Protein AF-A0AAV6VQA7-F1 (afdb_monomer)

Radius of gyration: 22.97 Å; Cα contacts (8 Å, |Δi|>4): 102; chains: 1; bounding box: 80×24×76 Å

pLDDT: mean 76.88, std 17.16, range [34.56, 96.56]

Solvent-accessible surface area (backbone atoms only — not comparable to full-atom values): 8408 Å² total; per-residue (Å²): 133,87,80,78,58,63,68,59,50,53,53,49,51,51,54,52,49,55,51,50,55,47,51,50,54,50,49,49,48,60,63,43,40,60,55,44,66,64,41,17,81,78,34,56,68,59,22,49,52,50,26,55,52,23,52,55,48,29,59,50,24,59,75,73,63,42,66,67,57,31,50,52,25,52,50,49,30,32,47,21,34,42,51,68,64,39,52,71,61,24,54,53,54,41,50,56,51,37,57,44,19,74,33,86,75,31,50,76,40,68,63,56,39,52,54,33,50,53,52,50,54,50,51,52,51,57,56,51,50,57,50,53,55,52,61,67,59,71,74,72,84,84,85,85,88,84,88,88,90,81,135

Sequence (151 aa):
MQVLDLSWNKRLQILVNERCELENAMAWLSTLGGAFSALGDTYIDCAEKAGLISIKQFQLALRIGDLLTICRCKIYLAMSLLQRGYYRKTKNMVRELYNFSIGPEGSKDFRLKNMCIAVWNRLKYVLSENRKCKSSSSGKMTFLTYSRNIY

Mean predicted aligned error: 11.21 Å

InterPro domains:
  IPR032072 Protein of unknown function DUF4807 [PF16065] (3-126)
  IPR032072 Protein of unknown function DUF4807 [PTHR36693] (2-131)

Structure (mmCIF, N/CA/C/O backbone):
data_AF-A0AAV6VQA7-F1
#
_entry.id   AF-A0AAV6VQA7-F1
#
loop_
_atom_site.group_PDB
_atom_site.id
_atom_site.type_symbol
_atom_site.label_atom_id
_atom_site.label_alt_id
_atom_site.label_comp_id
_atom_site.label_asym_id
_atom_site.label_entity_id
_atom_site.label_seq_id
_atom_site.pdbx_PDB_ins_code
_atom_site.Cartn_x
_atom_site.Cartn_y
_atom_site.Cartn_z
_atom_site.occupancy
_atom_site.B_iso_or_equiv
_atom_site.auth_seq_id
_atom_site.auth_comp_id
_atom_site.auth_asym_id
_atom_site.auth_atom_id
_atom_site.pdbx_PDB_model_num
ATOM 1 N N . MET A 1 1 ? 25.172 5.488 -40.207 1.00 40.09 1 MET A N 1
ATOM 2 C CA . MET A 1 1 ? 23.718 5.750 -40.216 1.00 40.09 1 MET A CA 1
ATOM 3 C C . MET A 1 1 ? 23.108 4.922 -39.092 1.00 40.09 1 MET A C 1
ATOM 5 O O . MET A 1 1 ? 23.121 3.704 -39.194 1.00 40.09 1 MET A O 1
ATOM 9 N N . GLN A 1 2 ? 22.725 5.538 -37.968 1.00 58.31 2 GLN A N 1
ATOM 10 C CA . GLN A 1 2 ? 22.067 4.813 -36.873 1.00 58.31 2 GLN A CA 1
ATOM 11 C C . GLN A 1 2 ? 20.672 4.402 -37.347 1.00 58.31 2 GLN A C 1
ATOM 13 O O . GLN A 1 2 ? 19.846 5.257 -37.663 1.00 58.31 2 GLN A O 1
ATOM 18 N N . VAL A 1 3 ? 20.429 3.097 -37.437 1.00 63.44 3 VAL A N 1
ATOM 19 C CA . VAL A 1 3 ? 19.095 2.559 -37.704 1.00 63.44 3 VAL A CA 1
ATOM 20 C C . VAL A 1 3 ? 18.288 2.763 -36.427 1.00 63.44 3 VAL A C 1
ATOM 22 O O . VAL A 1 3 ? 18.507 2.081 -35.430 1.00 63.44 3 VAL A O 1
ATOM 25 N N . LEU A 1 4 ? 17.407 3.763 -36.431 1.00 67.88 4 LEU A N 1
ATOM 26 C CA . LEU A 1 4 ? 16.419 3.955 -35.376 1.00 67.88 4 LEU A CA 1
ATOM 27 C C . LEU A 1 4 ? 15.538 2.708 -35.330 1.00 67.88 4 LEU A C 1
ATOM 29 O O . LEU A 1 4 ? 14.746 2.462 -36.240 1.00 67.88 4 LEU A O 1
ATOM 33 N N . ASP A 1 5 ? 15.690 1.913 -34.275 1.00 79.88 5 ASP A N 1
ATOM 34 C CA . ASP A 1 5 ? 14.876 0.724 -34.074 1.00 79.88 5 ASP A CA 1
ATOM 35 C C . ASP A 1 5 ? 13.473 1.132 -33.613 1.00 79.88 5 ASP A C 1
ATOM 37 O O . ASP A 1 5 ? 13.148 1.222 -32.426 1.00 79.88 5 ASP A O 1
ATOM 41 N N . LEU A 1 6 ? 12.626 1.425 -34.598 1.00 79.62 6 LEU A N 1
ATOM 42 C CA . LEU A 1 6 ? 11.239 1.837 -34.402 1.00 79.62 6 LEU A CA 1
ATOM 43 C C . LEU A 1 6 ? 10.411 0.769 -33.672 1.00 79.62 6 LEU A C 1
ATOM 45 O O . LEU A 1 6 ? 9.402 1.102 -33.049 1.00 79.62 6 LEU A O 1
ATOM 49 N N . SER A 1 7 ? 10.816 -0.503 -33.728 1.00 80.00 7 SER A N 1
ATOM 50 C CA . SER A 1 7 ? 10.117 -1.594 -33.046 1.00 80.00 7 SER A CA 1
ATOM 51 C C . SER A 1 7 ? 10.382 -1.567 -31.540 1.00 80.00 7 SER A C 1
ATOM 53 O O . SER A 1 7 ? 9.443 -1.638 -30.741 1.00 80.00 7 SER A O 1
ATOM 55 N N . TRP A 1 8 ? 11.639 -1.354 -31.149 1.00 80.44 8 TRP A N 1
ATOM 56 C CA . TRP A 1 8 ? 12.024 -1.157 -29.757 1.00 80.44 8 TRP A CA 1
ATOM 57 C C . TRP A 1 8 ? 11.502 0.159 -29.197 1.00 80.44 8 TRP A C 1
ATOM 59 O O . TRP A 1 8 ? 11.019 0.173 -28.069 1.00 80.44 8 TRP A O 1
ATOM 69 N N . ASN A 1 9 ? 11.489 1.230 -29.993 1.00 84.50 9 ASN A N 1
ATOM 70 C CA . ASN A 1 9 ? 10.912 2.506 -29.569 1.00 84.50 9 ASN A CA 1
ATOM 71 C C . ASN A 1 9 ? 9.416 2.389 -29.250 1.00 84.50 9 ASN A C 1
ATOM 73 O O . ASN A 1 9 ? 8.972 2.888 -28.221 1.00 84.50 9 ASN A O 1
ATOM 77 N N . LYS A 1 10 ? 8.639 1.666 -30.069 1.00 83.62 10 LYS A N 1
ATOM 78 C CA . LYS A 1 10 ? 7.216 1.405 -29.782 1.00 83.62 10 LYS A CA 1
ATOM 79 C C . LYS A 1 10 ? 7.022 0.597 -28.499 1.00 83.62 10 LYS A C 1
ATOM 81 O O . LYS A 1 10 ? 6.151 0.921 -27.698 1.00 83.62 10 LYS A O 1
ATOM 86 N N . ARG A 1 11 ? 7.840 -0.438 -28.277 1.00 82.06 11 ARG A N 1
ATOM 87 C CA . ARG A 1 11 ? 7.796 -1.240 -27.040 1.00 82.06 11 ARG A CA 1
ATOM 88 C C . ARG A 1 11 ? 8.150 -0.402 -25.815 1.00 82.06 11 ARG A C 1
ATOM 90 O O . ARG A 1 11 ? 7.456 -0.472 -24.806 1.00 82.06 11 ARG A O 1
ATOM 97 N N . LEU A 1 12 ? 9.192 0.419 -25.923 1.00 84.44 12 LEU A N 1
ATOM 98 C CA . LEU A 1 12 ? 9.616 1.325 -24.863 1.00 84.44 12 LEU A CA 1
ATOM 99 C C . LEU A 1 12 ? 8.530 2.360 -24.554 1.00 84.44 12 LEU A C 1
ATOM 101 O O . LEU A 1 12 ? 8.225 2.585 -23.390 1.00 84.44 12 LEU A O 1
ATOM 105 N N . GLN A 1 13 ? 7.898 2.930 -25.580 1.00 85.38 13 GLN A N 1
ATOM 106 C CA . GLN A 1 13 ? 6.802 3.882 -25.421 1.00 85.38 13 GLN A CA 1
ATOM 107 C C . GLN A 1 13 ? 5.621 3.275 -24.652 1.00 85.38 13 GLN A C 1
ATOM 109 O O . GLN A 1 13 ? 5.076 3.936 -23.771 1.00 85.38 13 GLN A O 1
ATOM 114 N N . ILE A 1 14 ? 5.261 2.015 -24.929 1.00 84.00 14 ILE A N 1
ATOM 115 C CA . ILE A 1 14 ? 4.217 1.298 -24.179 1.00 84.00 14 ILE A CA 1
ATOM 116 C C . ILE A 1 14 ? 4.616 1.160 -22.704 1.00 84.00 14 ILE A C 1
ATOM 118 O O . ILE A 1 14 ? 3.840 1.540 -21.833 1.00 84.00 14 ILE A O 1
ATOM 122 N N . LEU A 1 15 ? 5.832 0.686 -22.418 1.00 80.75 15 LEU A N 1
ATOM 123 C CA . LEU A 1 15 ? 6.311 0.494 -21.042 1.00 80.75 15 LEU A CA 1
ATOM 124 C C . LEU A 1 15 ? 6.398 1.809 -20.255 1.00 80.75 15 LEU A C 1
ATOM 126 O O . LEU A 1 15 ? 6.039 1.856 -19.080 1.00 80.75 15 LEU A O 1
ATOM 130 N N . VAL A 1 16 ? 6.858 2.886 -20.896 1.00 82.75 16 VAL A N 1
ATOM 131 C CA . VAL A 1 16 ? 6.930 4.221 -20.286 1.00 82.75 16 VAL A CA 1
ATOM 132 C C . VAL A 1 16 ? 5.531 4.755 -19.996 1.00 82.75 16 VAL A C 1
ATOM 134 O O . VAL A 1 16 ? 5.304 5.290 -18.912 1.00 82.75 16 VAL A O 1
ATOM 137 N N . ASN A 1 17 ? 4.581 4.573 -20.917 1.00 82.81 17 ASN A N 1
ATOM 138 C CA . ASN A 1 17 ? 3.199 4.986 -20.693 1.00 82.81 17 ASN A CA 1
ATOM 139 C C . ASN A 1 17 ? 2.561 4.200 -19.538 1.00 82.81 17 ASN A C 1
ATOM 141 O O . ASN A 1 17 ? 1.995 4.799 -18.629 1.00 82.81 17 ASN A O 1
ATOM 145 N N . GLU A 1 18 ? 2.739 2.876 -19.511 1.00 78.81 18 GLU A N 1
ATOM 146 C CA . GLU A 1 18 ? 2.288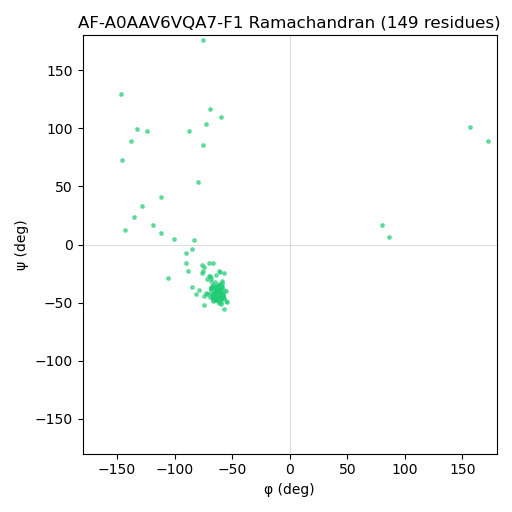 2.016 -18.410 1.00 78.81 18 GLU A CA 1
ATOM 147 C C . GLU A 1 18 ? 2.895 2.440 -17.063 1.00 78.81 18 GLU A C 1
ATOM 149 O O . GLU A 1 18 ? 2.199 2.523 -16.049 1.00 78.81 18 GLU A O 1
ATOM 154 N N . ARG A 1 19 ? 4.190 2.773 -17.034 1.00 77.25 19 ARG A N 1
ATOM 155 C CA . ARG A 1 19 ? 4.851 3.277 -15.826 1.00 77.25 19 ARG A CA 1
ATOM 156 C C . AR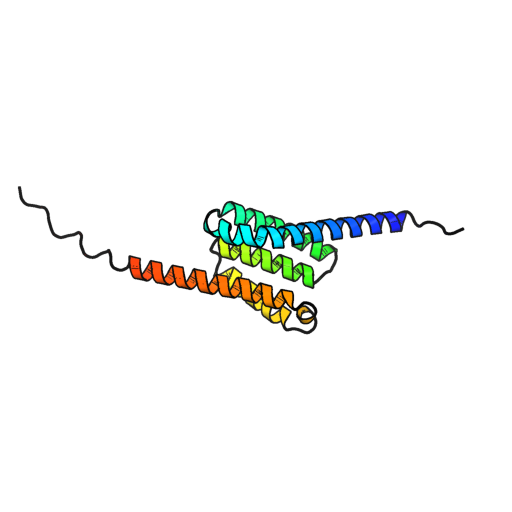G A 1 19 ? 4.287 4.627 -15.380 1.00 77.25 19 ARG A C 1
ATOM 158 O O . ARG A 1 19 ? 4.063 4.818 -14.186 1.00 77.25 19 ARG A O 1
ATOM 165 N N . CYS A 1 20 ? 4.040 5.540 -16.316 1.00 78.31 20 CYS A N 1
ATOM 166 C CA . CYS A 1 20 ? 3.491 6.863 -16.029 1.00 78.31 20 CYS A CA 1
ATOM 167 C C . CYS A 1 20 ? 2.058 6.776 -15.486 1.00 78.31 20 CYS A C 1
ATOM 169 O O . CYS A 1 20 ? 1.737 7.417 -14.487 1.00 78.31 20 CYS A O 1
ATOM 171 N N . GLU A 1 21 ? 1.213 5.927 -16.077 1.00 75.31 21 GLU A N 1
ATOM 172 C CA . GLU A 1 21 ? -0.146 5.672 -15.589 1.00 75.31 21 GLU A CA 1
ATOM 173 C C . GLU A 1 21 ? -0.144 5.109 -14.163 1.00 75.31 21 GLU A C 1
ATOM 175 O O . GLU A 1 21 ? -0.937 5.545 -13.322 1.00 75.31 21 GLU A O 1
ATOM 180 N N . LEU A 1 22 ? 0.779 4.187 -13.870 1.00 75.00 22 LEU A N 1
ATOM 181 C CA . LEU A 1 22 ? 0.954 3.608 -12.540 1.00 75.00 22 LEU A CA 1
ATOM 182 C C . LEU A 1 22 ? 1.388 4.656 -11.509 1.00 75.00 22 LEU A C 1
ATOM 184 O O . LEU A 1 22 ? 0.818 4.733 -10.419 1.00 75.00 22 LEU A O 1
ATOM 188 N N . GLU A 1 23 ? 2.383 5.477 -11.841 1.00 74.12 23 GLU A N 1
ATOM 189 C CA . GLU A 1 23 ? 2.879 6.536 -10.959 1.00 74.12 23 GLU A CA 1
ATOM 190 C C . GLU A 1 23 ? 1.829 7.620 -10.725 1.00 74.12 23 GLU A C 1
ATOM 192 O O . GLU A 1 23 ? 1.625 8.033 -9.581 1.00 74.12 23 GLU A O 1
ATOM 197 N N . ASN A 1 24 ? 1.095 8.009 -11.769 1.00 73.00 24 ASN A N 1
ATOM 198 C CA . ASN A 1 24 ? -0.031 8.922 -11.651 1.00 73.00 24 ASN A CA 1
ATOM 199 C C . ASN A 1 24 ? -1.099 8.327 -10.722 1.00 73.00 24 ASN A C 1
ATOM 201 O O . ASN A 1 24 ? -1.466 8.946 -9.731 1.00 73.00 24 ASN A O 1
ATOM 205 N N . ALA A 1 25 ? -1.534 7.084 -10.932 1.00 68.75 25 ALA A N 1
ATOM 206 C CA . ALA A 1 25 ? -2.517 6.453 -10.051 1.00 68.75 25 ALA A CA 1
ATOM 207 C C . ALA A 1 25 ? -2.044 6.346 -8.586 1.00 68.75 25 ALA A C 1
ATOM 209 O O . ALA A 1 25 ? -2.838 6.548 -7.663 1.00 68.75 25 ALA A O 1
ATOM 210 N N . MET A 1 26 ? -0.757 6.070 -8.351 1.00 71.31 26 MET A N 1
ATOM 211 C CA . MET A 1 26 ? -0.180 6.066 -7.003 1.00 71.31 26 MET A CA 1
ATOM 212 C C . MET A 1 26 ? -0.119 7.464 -6.375 1.00 71.31 26 MET A C 1
ATOM 214 O O . MET A 1 26 ? -0.367 7.594 -5.176 1.00 71.31 26 MET A O 1
ATOM 218 N N . ALA A 1 27 ? 0.165 8.507 -7.159 1.00 70.44 27 ALA A N 1
ATOM 219 C CA . ALA A 1 27 ? 0.109 9.894 -6.702 1.00 70.44 27 ALA A CA 1
ATOM 220 C C . ALA A 1 27 ? -1.326 10.296 -6.328 1.00 70.44 27 ALA A C 1
ATOM 222 O O . ALA A 1 27 ? -1.564 10.875 -5.271 1.00 70.44 27 ALA A O 1
ATOM 223 N N . TRP A 1 28 ? -2.312 9.888 -7.127 1.00 65.38 28 TRP A N 1
ATOM 224 C CA . TRP A 1 28 ? -3.720 10.088 -6.792 1.00 65.38 28 TRP A CA 1
ATOM 225 C C . TRP A 1 28 ? -4.109 9.353 -5.504 1.00 65.38 28 TRP A C 1
ATOM 227 O O . TRP A 1 28 ? -4.824 9.917 -4.681 1.00 65.38 28 TRP A O 1
ATOM 237 N N . LEU A 1 29 ? -3.606 8.137 -5.266 1.00 64.62 29 LEU A N 1
ATOM 238 C CA . LEU A 1 29 ? -3.842 7.393 -4.022 1.00 64.62 29 LEU A CA 1
ATOM 239 C C . LEU A 1 29 ? -3.130 7.986 -2.797 1.00 64.62 29 LEU A C 1
ATOM 241 O O . LEU A 1 29 ? -3.615 7.793 -1.686 1.00 64.62 29 LEU A O 1
ATOM 245 N N . SER A 1 30 ? -2.008 8.692 -2.945 1.00 64.94 30 SER A N 1
ATOM 246 C CA . SER A 1 30 ? -1.354 9.372 -1.819 1.00 64.94 30 SER A CA 1
ATOM 247 C C . SER A 1 30 ? -2.046 10.695 -1.472 1.00 64.94 30 SER A C 1
ATOM 249 O O . SER A 1 30 ? -2.265 10.966 -0.292 1.00 64.94 30 SER A O 1
ATOM 251 N N . THR A 1 31 ? -2.483 11.460 -2.478 1.00 61.84 31 THR A N 1
ATOM 252 C CA . THR A 1 31 ? -3.217 12.724 -2.301 1.00 61.84 31 THR A CA 1
ATOM 253 C C . THR A 1 31 ? -4.659 12.491 -1.855 1.00 61.84 31 THR A C 1
ATOM 255 O O . THR A 1 31 ? -5.093 13.022 -0.833 1.00 61.84 31 THR A O 1
ATOM 258 N N . LEU A 1 32 ? -5.410 11.647 -2.568 1.00 52.66 32 LEU A N 1
ATOM 259 C CA . LEU A 1 32 ? -6.772 11.288 -2.174 1.00 52.66 32 LEU A CA 1
ATOM 260 C C . LEU A 1 32 ? -6.789 10.295 -1.015 1.00 52.66 32 LEU A C 1
ATOM 262 O O . LEU A 1 32 ? -7.810 10.187 -0.355 1.00 52.66 32 LEU A O 1
ATOM 266 N N . GLY A 1 33 ? -5.697 9.588 -0.716 1.00 57.41 33 GLY A N 1
ATOM 267 C CA . GLY A 1 33 ? -5.622 8.662 0.419 1.00 57.41 33 GLY A CA 1
ATOM 268 C C . GLY A 1 33 ? -5.885 9.334 1.764 1.00 57.41 33 GLY A C 1
ATOM 269 O O . GLY A 1 33 ? -6.519 8.727 2.621 1.00 57.41 33 GLY A O 1
ATOM 270 N N . GLY A 1 34 ? -5.492 10.601 1.934 1.00 60.91 34 GLY A N 1
ATOM 271 C CA . GLY A 1 34 ? -5.864 11.400 3.107 1.00 60.91 34 GLY A CA 1
ATOM 272 C C . GLY A 1 34 ? -7.365 11.705 3.154 1.00 60.91 34 GLY A C 1
ATOM 273 O O . GLY A 1 34 ? -8.016 11.469 4.172 1.00 60.91 34 GLY A O 1
ATOM 274 N N . ALA A 1 35 ? -7.935 12.140 2.027 1.00 59.91 35 ALA A N 1
ATOM 275 C CA . ALA A 1 35 ? -9.360 12.447 1.900 1.00 59.91 35 ALA A CA 1
ATOM 276 C C . ALA A 1 35 ? -10.243 11.193 2.032 1.00 59.91 35 ALA A C 1
ATOM 278 O O . ALA A 1 35 ? -11.186 11.191 2.811 1.00 59.91 35 ALA A O 1
ATOM 279 N N . PHE A 1 36 ? -9.911 10.092 1.355 1.00 53.34 36 PHE A N 1
ATOM 280 C CA . PHE A 1 36 ? -10.589 8.799 1.463 1.00 53.34 36 PHE A CA 1
ATOM 281 C C . PHE A 1 36 ? -10.356 8.127 2.810 1.00 53.34 36 PHE A C 1
ATOM 283 O O . PHE A 1 36 ? -11.214 7.368 3.237 1.00 53.34 36 PHE A O 1
ATOM 290 N N . SER A 1 37 ? -9.249 8.376 3.513 1.00 57.50 37 SER A N 1
ATOM 291 C CA . SER A 1 37 ? -9.102 7.895 4.890 1.00 57.50 37 SER A CA 1
ATOM 292 C C . SER A 1 37 ? -10.056 8.618 5.849 1.00 57.50 37 SER A C 1
ATOM 294 O O . SER A 1 37 ? -10.461 8.005 6.832 1.00 57.50 37 SER A O 1
ATOM 296 N N . ALA A 1 38 ? -10.435 9.869 5.559 1.00 57.78 38 ALA A N 1
ATOM 297 C CA . ALA A 1 38 ? -11.453 10.620 6.301 1.00 57.78 38 ALA A CA 1
ATOM 298 C C . ALA A 1 38 ? -12.896 10.331 5.822 1.00 57.78 38 ALA A C 1
ATOM 300 O O . ALA A 1 38 ? -13.811 10.251 6.634 1.00 57.78 38 ALA A O 1
ATOM 301 N N . LEU A 1 39 ? -13.103 10.127 4.515 1.00 53.22 39 LEU A N 1
ATOM 302 C CA . LEU A 1 39 ? -14.409 9.867 3.881 1.00 53.22 39 LEU A CA 1
ATOM 303 C C . LEU A 1 39 ? -14.799 8.383 3.840 1.00 53.22 39 LEU A C 1
ATOM 305 O O . LEU A 1 39 ? -15.972 8.051 3.718 1.00 53.22 39 LEU A O 1
ATOM 309 N N . GLY A 1 40 ? -13.839 7.464 3.917 1.00 54.31 40 GLY A N 1
ATOM 310 C CA . GLY A 1 40 ? -14.083 6.019 3.862 1.00 54.31 40 GLY A CA 1
ATOM 311 C C . GLY A 1 40 ? -14.785 5.477 5.106 1.00 54.31 40 GLY A C 1
ATOM 312 O O . GLY A 1 40 ? -15.342 4.387 5.052 1.00 54.31 40 GLY A O 1
ATOM 313 N N . ASP A 1 41 ? -14.806 6.254 6.191 1.00 55.56 41 ASP A N 1
ATOM 314 C CA . ASP A 1 41 ? -15.642 5.978 7.363 1.00 55.56 41 ASP A CA 1
ATOM 315 C C . ASP A 1 41 ? -17.122 6.315 7.115 1.00 55.56 41 ASP A C 1
ATOM 317 O O . ASP A 1 41 ? -17.994 5.784 7.796 1.00 55.56 41 ASP A O 1
ATOM 321 N N . THR A 1 42 ? -17.415 7.194 6.148 1.00 58.06 42 THR A N 1
ATOM 322 C CA . THR A 1 42 ? -18.770 7.676 5.830 1.00 58.06 42 THR A CA 1
ATOM 323 C C . THR A 1 42 ? -19.343 7.068 4.547 1.00 58.06 42 THR A C 1
ATOM 325 O O . THR A 1 42 ? -20.555 6.894 4.461 1.00 58.06 42 THR A O 1
ATOM 328 N N . TYR A 1 43 ? -18.503 6.688 3.575 1.00 67.00 43 TYR A N 1
ATOM 329 C CA . TYR A 1 43 ? -18.942 6.189 2.264 1.00 67.00 43 TYR A CA 1
ATOM 330 C C . TYR A 1 43 ? -18.198 4.912 1.847 1.00 67.00 43 TYR A C 1
ATOM 332 O O . TYR A 1 43 ? -17.093 4.949 1.300 1.00 67.00 43 TYR A O 1
ATOM 340 N N . ILE A 1 44 ? -18.844 3.763 2.056 1.00 74.31 44 ILE A N 1
ATOM 341 C CA . ILE A 1 44 ? -18.322 2.429 1.709 1.00 74.31 44 ILE A CA 1
ATOM 342 C C . ILE A 1 44 ? -18.023 2.304 0.202 1.00 74.31 44 ILE A C 1
ATOM 344 O O . ILE A 1 44 ? -17.017 1.697 -0.177 1.00 74.31 44 ILE A O 1
ATOM 348 N N . ASP A 1 45 ? -18.826 2.938 -0.655 1.00 73.06 45 ASP A N 1
ATOM 349 C CA . ASP A 1 45 ? -18.664 2.908 -2.119 1.00 73.06 45 ASP A CA 1
ATOM 350 C C . ASP A 1 45 ? -17.328 3.508 -2.575 1.00 73.06 45 ASP A C 1
ATOM 352 O O . ASP A 1 45 ? -16.693 3.044 -3.527 1.00 73.06 45 ASP A O 1
ATOM 356 N N . CYS A 1 46 ? -16.864 4.539 -1.870 1.00 71.19 46 CYS A N 1
ATOM 357 C CA . CYS A 1 46 ? -15.574 5.168 -2.119 1.00 71.19 46 CYS A CA 1
ATOM 358 C C . CYS A 1 46 ? -14.421 4.210 -1.797 1.00 71.19 46 CYS A C 1
ATOM 360 O O . CYS A 1 46 ? -13.483 4.074 -2.587 1.00 71.19 46 CYS A O 1
ATOM 362 N N . ALA A 1 47 ? -14.522 3.493 -0.675 1.00 76.62 47 ALA A N 1
ATOM 363 C CA . ALA A 1 47 ? -13.548 2.478 -0.295 1.00 76.62 47 ALA A CA 1
ATOM 364 C C . ALA A 1 47 ? -13.515 1.320 -1.304 1.00 76.62 47 ALA A C 1
ATOM 366 O O . ALA A 1 47 ? -12.440 0.816 -1.636 1.00 76.62 47 ALA A O 1
ATOM 367 N N . GLU A 1 48 ? -14.665 0.900 -1.836 1.00 80.38 48 GLU A N 1
ATOM 368 C CA . GLU A 1 48 ? -14.729 -0.137 -2.867 1.00 80.38 48 GLU A CA 1
ATOM 369 C C . GLU A 1 48 ? -14.062 0.298 -4.177 1.00 80.38 48 GLU A C 1
ATOM 371 O O . GLU A 1 48 ? -13.204 -0.425 -4.691 1.00 80.38 48 GLU A O 1
ATOM 376 N N . LYS A 1 49 ? -14.368 1.502 -4.674 1.00 79.12 49 LYS A N 1
ATOM 377 C CA . LYS A 1 49 ? -13.721 2.059 -5.873 1.00 79.12 49 LYS A CA 1
ATOM 378 C C . LYS A 1 49 ? -12.203 2.145 -5.711 1.00 79.12 49 LYS A C 1
ATOM 380 O O . LYS A 1 49 ? -11.472 1.730 -6.610 1.00 79.12 49 LYS A O 1
ATOM 385 N N . ALA A 1 50 ? -11.721 2.603 -4.554 1.00 77.88 50 ALA A N 1
ATOM 386 C CA . ALA A 1 50 ? -10.289 2.635 -4.249 1.00 77.88 50 ALA A CA 1
ATOM 387 C C . ALA A 1 50 ? -9.657 1.229 -4.268 1.00 77.88 50 ALA A C 1
ATOM 389 O O . ALA A 1 50 ? -8.550 1.043 -4.783 1.00 77.88 50 ALA A O 1
ATOM 390 N N . GLY A 1 51 ? -10.376 0.217 -3.773 1.00 82.38 51 GLY A N 1
ATOM 391 C CA . GLY A 1 51 ? -9.960 -1.184 -3.849 1.00 82.38 51 GLY A CA 1
ATOM 392 C C . GLY A 1 51 ? -9.850 -1.691 -5.289 1.00 82.38 51 GLY A C 1
ATOM 393 O O . GLY A 1 51 ? -8.843 -2.298 -5.650 1.00 82.38 51 GLY A O 1
ATOM 394 N N . LEU A 1 52 ? -10.838 -1.387 -6.136 1.00 84.94 52 LEU A N 1
ATOM 395 C CA . LEU A 1 52 ? -10.827 -1.760 -7.556 1.00 84.94 52 LEU A CA 1
ATOM 396 C C . LEU A 1 52 ? -9.679 -1.095 -8.321 1.00 84.94 52 LEU A C 1
ATOM 398 O O . LEU A 1 52 ? -9.000 -1.758 -9.107 1.00 84.94 52 LEU A O 1
ATOM 402 N N . ILE A 1 53 ? -9.424 0.192 -8.068 1.00 82.00 53 ILE A N 1
ATOM 403 C CA . ILE A 1 53 ? -8.274 0.903 -8.641 1.00 82.00 53 ILE A CA 1
ATOM 404 C C . ILE A 1 53 ? -6.979 0.210 -8.212 1.00 82.00 53 ILE A C 1
ATOM 406 O O . ILE A 1 53 ? -6.153 -0.112 -9.061 1.00 82.00 53 ILE A O 1
ATOM 410 N N . SER A 1 54 ? -6.837 -0.112 -6.924 1.00 82.19 54 SER A N 1
ATOM 411 C CA . SER A 1 54 ? -5.648 -0.793 -6.392 1.00 82.19 54 SER A CA 1
ATOM 412 C C . SER A 1 54 ? -5.398 -2.155 -7.053 1.00 82.19 54 SER A C 1
ATOM 414 O O . SER A 1 54 ? -4.249 -2.511 -7.302 1.00 82.19 54 SER A O 1
ATOM 416 N N . ILE A 1 55 ? -6.454 -2.907 -7.387 1.00 85.38 55 ILE A N 1
ATOM 417 C CA . ILE A 1 55 ? -6.344 -4.185 -8.112 1.00 85.38 55 ILE A CA 1
ATOM 418 C C . ILE A 1 55 ? -5.840 -3.969 -9.542 1.00 85.38 55 ILE A C 1
ATOM 420 O O . ILE A 1 55 ? -4.939 -4.685 -9.982 1.00 85.38 55 ILE A O 1
ATOM 424 N N . LYS A 1 56 ? -6.371 -2.971 -10.260 1.00 84.94 56 LYS A N 1
ATOM 425 C CA . LYS A 1 56 ? -5.897 -2.633 -11.612 1.00 84.94 56 LYS A CA 1
ATOM 426 C C . LYS A 1 56 ? -4.420 -2.227 -11.598 1.00 84.94 56 LYS A C 1
ATOM 428 O O . LYS A 1 56 ? -3.643 -2.714 -12.416 1.00 84.94 56 LYS A O 1
ATOM 433 N N . GLN A 1 57 ? -4.016 -1.412 -10.622 1.00 80.00 57 GLN A N 1
ATOM 434 C CA . GLN A 1 57 ? -2.615 -1.014 -10.456 1.00 80.00 57 GLN A CA 1
ATOM 435 C C . GLN A 1 57 ? -1.714 -2.196 -10.097 1.00 80.00 57 GLN A C 1
ATOM 437 O O . GLN A 1 57 ? -0.611 -2.314 -10.619 1.00 80.00 57 GLN A O 1
ATOM 442 N N . PHE A 1 58 ? -2.199 -3.129 -9.278 1.00 84.50 58 PHE A N 1
ATOM 443 C CA . PHE A 1 58 ? -1.472 -4.356 -8.971 1.00 84.50 58 PHE A CA 1
ATOM 444 C C . PHE A 1 58 ? -1.224 -5.217 -10.221 1.00 84.50 58 PHE A C 1
ATOM 446 O O . PHE A 1 58 ? -0.114 -5.708 -10.409 1.00 84.50 58 PHE A O 1
ATOM 453 N N . GLN A 1 59 ? -2.214 -5.362 -11.108 1.00 84.81 59 GLN A N 1
ATOM 454 C CA . GLN A 1 59 ? -2.049 -6.092 -12.374 1.00 84.81 59 GLN A CA 1
ATOM 455 C C . GLN A 1 59 ? -1.019 -5.430 -13.298 1.00 84.81 59 GLN A C 1
ATOM 457 O O . GLN A 1 59 ? -0.259 -6.120 -13.974 1.00 84.81 59 GLN A O 1
ATOM 462 N N . LEU A 1 60 ? -0.978 -4.098 -13.325 1.00 81.00 60 LEU A N 1
ATOM 463 C CA . LEU A 1 60 ? 0.017 -3.341 -14.080 1.00 81.00 60 LEU A CA 1
ATOM 464 C C . LEU A 1 60 ? 1.420 -3.488 -13.473 1.00 81.00 60 LEU A C 1
ATOM 466 O O . LEU A 1 60 ? 2.378 -3.790 -14.178 1.00 81.00 60 LEU A O 1
ATOM 470 N N . ALA A 1 61 ? 1.532 -3.380 -12.149 1.00 82.94 61 ALA A N 1
ATOM 471 C CA . ALA A 1 61 ? 2.789 -3.541 -11.427 1.00 82.94 61 ALA A CA 1
ATOM 472 C C . ALA A 1 61 ? 3.383 -4.953 -11.581 1.00 82.94 61 ALA A C 1
ATOM 474 O O . ALA A 1 61 ? 4.599 -5.092 -11.699 1.00 82.94 61 ALA A O 1
ATOM 475 N N . LEU A 1 62 ? 2.537 -5.991 -11.640 1.00 84.31 62 LEU A N 1
ATOM 476 C CA . LEU A 1 62 ? 2.959 -7.358 -11.965 1.00 84.31 62 LEU A CA 1
ATOM 477 C C . LEU A 1 62 ? 3.567 -7.466 -13.365 1.00 84.31 62 LEU A C 1
ATOM 479 O O . LEU A 1 62 ? 4.564 -8.161 -13.528 1.00 84.31 62 LEU A O 1
ATOM 483 N N . ARG A 1 63 ? 2.994 -6.774 -14.357 1.00 81.88 63 ARG A N 1
ATOM 484 C CA . ARG A 1 63 ? 3.522 -6.757 -15.730 1.00 81.88 63 ARG A CA 1
ATOM 485 C C . ARG A 1 63 ? 4.863 -6.031 -15.825 1.00 81.88 63 ARG A C 1
ATOM 487 O O . ARG A 1 63 ? 5.741 -6.485 -16.547 1.00 81.88 63 ARG A O 1
ATOM 494 N N . ILE A 1 64 ? 5.030 -4.951 -15.063 1.00 80.88 64 ILE A N 1
ATOM 495 C CA . ILE A 1 64 ? 6.278 -4.172 -15.005 1.00 80.88 64 ILE A CA 1
ATOM 496 C C . ILE A 1 64 ? 7.363 -4.885 -14.172 1.00 80.88 64 ILE A C 1
ATOM 498 O O . ILE A 1 64 ? 8.549 -4.644 -14.375 1.00 80.88 64 ILE A O 1
ATOM 502 N N . GLY A 1 65 ? 6.983 -5.770 -13.243 1.00 81.69 65 GLY A N 1
ATOM 503 C CA . GLY A 1 65 ? 7.919 -6.517 -12.394 1.00 81.69 65 GLY A CA 1
ATOM 504 C C . GLY A 1 65 ? 8.464 -5.731 -11.194 1.00 81.69 65 GLY A C 1
ATOM 505 O O . GLY A 1 65 ? 9.453 -6.134 -10.586 1.00 81.69 65 GLY A O 1
ATOM 506 N N . ASP A 1 66 ? 7.828 -4.617 -10.819 1.00 85.12 66 ASP A N 1
ATOM 507 C CA . ASP A 1 66 ? 8.254 -3.789 -9.685 1.00 85.12 66 ASP A CA 1
ATOM 508 C C . ASP A 1 66 ? 7.632 -4.284 -8.367 1.00 85.12 66 ASP A C 1
ATOM 510 O O . ASP A 1 66 ? 6.492 -3.952 -8.019 1.00 85.12 66 ASP A O 1
ATOM 514 N N . LEU A 1 67 ? 8.410 -5.068 -7.611 1.00 87.00 67 LEU A N 1
ATOM 515 C CA . LEU A 1 67 ? 8.004 -5.636 -6.320 1.00 87.00 67 LEU A CA 1
ATOM 516 C C . LEU A 1 67 ? 7.572 -4.583 -5.292 1.00 87.00 67 LEU A C 1
ATOM 518 O O . LEU A 1 67 ? 6.606 -4.806 -4.560 1.00 87.00 67 LEU A O 1
ATOM 522 N N . LEU A 1 68 ? 8.246 -3.433 -5.227 1.00 88.75 68 LEU A N 1
ATOM 523 C CA . LEU A 1 68 ? 7.911 -2.401 -4.245 1.00 88.75 68 LEU A CA 1
ATOM 524 C C . LEU A 1 68 ? 6.559 -1.777 -4.574 1.00 88.75 68 LEU A C 1
ATOM 526 O O . LEU A 1 68 ? 5.723 -1.582 -3.689 1.00 88.75 68 LEU A O 1
ATOM 530 N N . THR A 1 69 ? 6.306 -1.527 -5.856 1.00 87.00 69 THR A N 1
ATOM 531 C CA . THR A 1 69 ? 5.020 -0.995 -6.311 1.00 87.00 69 THR A CA 1
ATOM 532 C C . THR A 1 69 ? 3.886 -2.005 -6.141 1.00 87.00 69 THR A C 1
ATOM 534 O O . THR A 1 69 ? 2.802 -1.633 -5.685 1.00 87.00 69 THR A O 1
ATOM 537 N N . ILE A 1 70 ? 4.147 -3.295 -6.369 1.00 89.50 70 ILE A N 1
ATOM 538 C CA . ILE A 1 70 ? 3.222 -4.381 -6.018 1.00 89.50 70 ILE A CA 1
ATOM 539 C C . ILE A 1 70 ? 2.834 -4.311 -4.535 1.00 89.50 70 ILE A C 1
ATOM 541 O O . ILE A 1 70 ? 1.647 -4.360 -4.196 1.00 89.50 70 ILE A O 1
ATOM 545 N N . CYS A 1 71 ? 3.814 -4.183 -3.639 1.00 91.31 71 CYS A N 1
ATOM 546 C CA . CYS A 1 71 ? 3.552 -4.111 -2.207 1.00 91.31 71 CYS A CA 1
ATOM 547 C C . CYS A 1 71 ? 2.731 -2.871 -1.843 1.00 91.31 71 CYS A C 1
ATOM 549 O O . CYS A 1 71 ? 1.761 -3.002 -1.098 1.00 91.31 71 CYS A O 1
ATOM 551 N N . ARG A 1 72 ? 3.033 -1.698 -2.415 1.00 89.50 72 ARG A N 1
ATOM 552 C CA . ARG A 1 72 ? 2.229 -0.479 -2.208 1.00 89.50 72 ARG A CA 1
ATOM 553 C C . ARG A 1 72 ? 0.774 -0.684 -2.640 1.00 89.50 72 ARG A C 1
ATOM 555 O O . ARG A 1 72 ? -0.130 -0.388 -1.860 1.00 89.50 72 ARG A O 1
ATOM 562 N N . CYS A 1 73 ? 0.534 -1.285 -3.809 1.00 89.25 73 CYS A N 1
ATOM 563 C CA . CYS A 1 73 ? -0.819 -1.602 -4.287 1.00 89.25 73 CYS A CA 1
ATOM 564 C C . CYS A 1 73 ? -1.576 -2.524 -3.317 1.00 89.25 73 CYS A C 1
ATOM 566 O O . CYS A 1 73 ? -2.745 -2.288 -3.008 1.00 89.25 73 CYS A O 1
ATOM 568 N N . LYS A 1 74 ? -0.902 -3.548 -2.777 1.00 91.69 74 LYS A N 1
ATOM 569 C CA . LYS A 1 74 ? -1.490 -4.435 -1.761 1.00 91.69 74 LYS A CA 1
ATOM 570 C C . LYS A 1 74 ? -1.823 -3.695 -0.462 1.00 91.69 74 LYS A C 1
ATOM 572 O O . LYS A 1 74 ? -2.848 -3.992 0.146 1.00 91.69 74 LYS A O 1
ATOM 577 N N . ILE A 1 75 ? -1.013 -2.717 -0.045 1.00 91.38 75 ILE A N 1
ATOM 578 C CA . ILE A 1 75 ? -1.322 -1.894 1.137 1.00 91.38 75 ILE A CA 1
ATOM 579 C C . ILE A 1 75 ? -2.585 -1.053 0.901 1.00 91.38 75 ILE A C 1
ATOM 581 O O . ILE A 1 75 ? -3.455 -1.011 1.772 1.00 91.38 75 ILE A O 1
ATOM 585 N N . TYR A 1 76 ? -2.739 -0.438 -0.275 1.00 87.62 76 TYR A N 1
ATOM 586 C CA . TYR A 1 76 ? -3.958 0.308 -0.613 1.00 87.62 76 TYR A CA 1
ATOM 587 C C . TYR A 1 76 ? -5.201 -0.591 -0.645 1.00 87.62 76 TYR A C 1
ATOM 589 O O . TYR A 1 76 ? -6.249 -0.225 -0.106 1.00 87.62 76 TYR A O 1
ATOM 597 N N . LEU A 1 77 ? -5.071 -1.815 -1.163 1.00 89.19 77 LEU A N 1
ATOM 598 C CA . LEU A 1 77 ? -6.135 -2.814 -1.079 1.00 89.19 77 LEU A CA 1
ATOM 599 C C . LEU A 1 77 ? -6.470 -3.175 0.380 1.00 89.19 77 LEU A C 1
ATOM 601 O O . LEU A 1 77 ? -7.644 -3.251 0.740 1.00 89.19 77 LEU A O 1
ATOM 605 N N . ALA A 1 78 ? -5.463 -3.358 1.240 1.00 91.00 78 ALA A N 1
ATOM 606 C CA . ALA A 1 78 ? -5.669 -3.636 2.662 1.00 91.00 78 ALA A CA 1
ATOM 607 C C . ALA A 1 78 ? -6.432 -2.504 3.371 1.00 91.00 78 ALA A C 1
ATOM 609 O O . ALA A 1 78 ? -7.274 -2.779 4.231 1.00 91.00 78 ALA A O 1
ATOM 610 N N . MET A 1 79 ? -6.165 -1.252 2.991 1.00 88.69 79 MET A N 1
ATOM 611 C CA . MET A 1 79 ? -6.861 -0.070 3.500 1.00 88.69 79 MET A CA 1
ATOM 612 C C . MET A 1 79 ?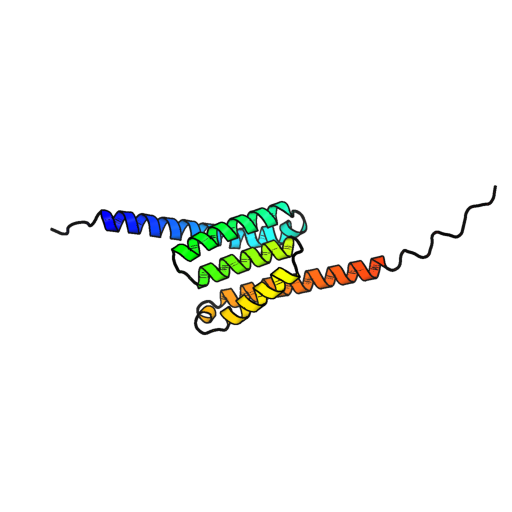 -8.328 -0.029 3.046 1.00 88.69 79 MET A C 1
ATOM 614 O O . MET A 1 79 ? -9.215 0.169 3.872 1.00 88.69 79 MET A O 1
ATOM 618 N N . SER A 1 80 ? -8.608 -0.318 1.772 1.00 87.00 80 SER A N 1
ATOM 619 C CA . SER A 1 80 ? -9.985 -0.467 1.267 1.00 87.00 80 SER A CA 1
ATOM 620 C C . SER A 1 80 ? -10.754 -1.556 2.028 1.00 87.00 80 SER A C 1
ATOM 622 O O . SER A 1 80 ? -11.887 -1.354 2.466 1.00 87.00 80 SER A O 1
ATOM 624 N N . LEU A 1 81 ? -10.121 -2.711 2.255 1.00 88.69 81 LEU A N 1
ATOM 625 C CA . LEU A 1 81 ? -10.705 -3.801 3.040 1.00 88.69 81 LEU A CA 1
ATOM 626 C C . LEU A 1 81 ? -10.986 -3.383 4.488 1.00 88.69 81 LEU A C 1
ATOM 628 O O . LEU A 1 81 ? -12.017 -3.768 5.040 1.00 88.69 81 LEU A O 1
ATOM 632 N N . LEU A 1 82 ? -10.094 -2.590 5.088 1.00 89.19 82 LEU A N 1
ATOM 633 C CA . LEU A 1 82 ? -10.248 -2.081 6.448 1.00 89.19 82 LEU A CA 1
ATOM 634 C C . LEU A 1 82 ? -11.486 -1.191 6.572 1.00 89.19 82 LEU A C 1
ATOM 636 O O . LEU A 1 82 ? -12.296 -1.403 7.472 1.00 89.19 82 LEU A O 1
ATOM 640 N N . GLN A 1 83 ? -11.638 -0.243 5.648 1.00 84.19 83 GLN A N 1
ATOM 641 C CA . GLN A 1 83 ? -12.769 0.687 5.600 1.00 84.19 83 GLN A CA 1
ATOM 642 C C . GLN A 1 83 ? -14.105 -0.040 5.411 1.00 84.19 83 GLN A C 1
ATOM 644 O O . GLN A 1 83 ? -15.110 0.330 6.002 1.00 84.19 83 GLN A O 1
ATOM 649 N N . ARG A 1 84 ? -14.104 -1.149 4.665 1.00 86.56 84 ARG A N 1
ATOM 650 C CA . ARG A 1 84 ? -15.286 -1.997 4.432 1.00 86.56 84 ARG A CA 1
ATOM 651 C C . ARG A 1 84 ? -15.561 -3.010 5.555 1.00 86.56 84 ARG A C 1
ATOM 653 O O . ARG A 1 84 ? -16.443 -3.851 5.416 1.00 86.56 84 ARG A O 1
ATOM 660 N N . GLY A 1 85 ? -14.788 -2.991 6.642 1.00 88.12 85 GLY A N 1
ATOM 661 C CA . GLY A 1 85 ? -15.001 -3.861 7.804 1.00 88.12 85 GLY A CA 1
ATOM 662 C C . GLY A 1 85 ? -14.346 -5.248 7.734 1.00 88.12 85 GLY A C 1
ATOM 663 O O . GLY A 1 85 ? -14.525 -6.063 8.641 1.00 88.12 85 GLY A O 1
ATOM 664 N N . TYR A 1 86 ? -13.529 -5.545 6.718 1.00 92.12 86 TYR A N 1
ATOM 665 C CA . TYR A 1 86 ? -12.844 -6.840 6.570 1.00 92.12 86 TYR A CA 1
ATOM 666 C C . TYR A 1 86 ? -11.582 -6.957 7.448 1.00 92.12 86 TYR A C 1
ATOM 668 O O . TYR A 1 86 ? -10.498 -7.325 6.986 1.00 92.12 86 TYR A O 1
ATOM 676 N N . TYR A 1 87 ? -11.721 -6.711 8.751 1.00 92.88 87 TYR A N 1
ATOM 677 C CA . TYR A 1 87 ? -10.612 -6.562 9.701 1.00 92.88 87 TYR A CA 1
ATOM 678 C C . TYR A 1 87 ? -9.639 -7.748 9.741 1.00 92.88 87 TYR A C 1
ATOM 680 O O . TYR A 1 87 ? -8.426 -7.556 9.824 1.00 92.88 87 TYR A O 1
ATOM 688 N N . ARG A 1 88 ? -10.146 -8.988 9.667 1.00 93.31 88 ARG A N 1
ATOM 689 C CA . ARG A 1 88 ? -9.303 -10.198 9.697 1.00 93.31 88 ARG A CA 1
ATOM 690 C C . ARG A 1 88 ? -8.418 -10.300 8.454 1.00 93.31 88 ARG A C 1
ATOM 692 O O . ARG A 1 88 ? -7.236 -10.609 8.585 1.00 93.31 88 ARG A O 1
ATOM 699 N N . LYS A 1 89 ? -8.974 -10.005 7.272 1.00 93.75 89 LYS A N 1
ATOM 700 C CA . LYS A 1 89 ? -8.228 -10.012 6.004 1.00 93.75 89 LYS A CA 1
ATOM 701 C C . LYS A 1 89 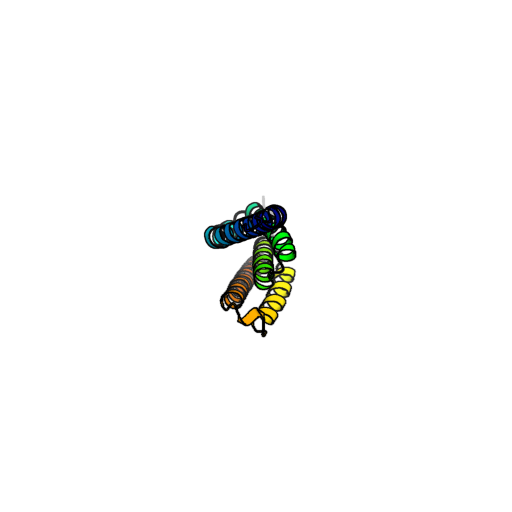? -7.165 -8.916 6.006 1.00 93.75 89 LYS A C 1
ATOM 703 O O . LYS A 1 89 ? -6.005 -9.212 5.741 1.00 93.75 89 LYS A O 1
ATOM 708 N N . THR A 1 90 ? -7.533 -7.697 6.409 1.00 93.44 90 THR A N 1
ATOM 709 C CA . THR A 1 90 ? -6.586 -6.583 6.563 1.00 93.44 90 THR A CA 1
ATOM 710 C C . THR A 1 90 ? -5.441 -6.952 7.503 1.00 93.44 90 THR A C 1
ATOM 712 O O . THR A 1 90 ? -4.280 -6.769 7.153 1.00 93.44 90 THR A O 1
ATOM 715 N N . LYS A 1 91 ? -5.737 -7.516 8.680 1.00 95.44 91 LYS A N 1
ATOM 716 C CA . LYS A 1 91 ? -4.719 -7.888 9.673 1.00 95.44 91 LYS A CA 1
ATOM 717 C C . LYS A 1 91 ? -3.672 -8.850 9.111 1.00 95.44 91 LYS A C 1
ATOM 719 O O . LYS A 1 91 ? -2.484 -8.660 9.363 1.00 95.44 91 LYS A O 1
ATOM 724 N N . ASN A 1 92 ? -4.112 -9.885 8.398 1.00 96.56 92 ASN A N 1
ATOM 725 C CA . ASN A 1 92 ? -3.214 -10.879 7.814 1.00 96.56 92 ASN A CA 1
ATOM 726 C C . ASN A 1 92 ? -2.347 -10.245 6.721 1.00 96.56 92 ASN A C 1
ATOM 728 O O . ASN A 1 92 ? -1.125 -10.326 6.789 1.00 96.56 92 ASN A O 1
ATOM 732 N N . MET A 1 93 ? -2.978 -9.510 5.802 1.00 95.44 93 MET A N 1
ATOM 733 C CA . MET A 1 93 ? -2.293 -8.857 4.688 1.00 95.44 93 MET A CA 1
ATOM 734 C C . MET A 1 93 ? -1.242 -7.845 5.167 1.00 95.44 93 MET A C 1
ATOM 736 O O . MET A 1 93 ? -0.111 -7.850 4.692 1.00 95.44 93 MET A O 1
ATOM 740 N N . VAL A 1 94 ? -1.573 -7.011 6.158 1.00 94.75 94 VAL A N 1
ATOM 741 C CA . VAL A 1 94 ? -0.638 -6.015 6.709 1.00 94.75 94 VAL A CA 1
ATOM 742 C C . VAL A 1 94 ? 0.540 -6.676 7.427 1.00 94.75 94 VAL A C 1
ATOM 744 O O . VAL A 1 94 ? 1.650 -6.163 7.350 1.00 94.75 94 VAL A O 1
ATOM 747 N N . ARG A 1 95 ? 0.341 -7.819 8.098 1.00 95.81 95 ARG A N 1
ATOM 748 C CA . ARG A 1 95 ? 1.444 -8.564 8.734 1.00 95.81 95 ARG A CA 1
ATOM 749 C C . ARG A 1 95 ? 2.423 -9.120 7.709 1.00 95.81 95 ARG A C 1
ATOM 751 O O . ARG A 1 95 ? 3.625 -8.960 7.881 1.00 95.81 95 ARG A O 1
ATOM 758 N N . GLU A 1 96 ? 1.910 -9.741 6.652 1.00 95.75 96 GLU A N 1
ATOM 759 C CA . GLU A 1 96 ? 2.734 -10.261 5.558 1.00 95.75 96 GLU A CA 1
ATOM 760 C C . GLU A 1 96 ? 3.540 -9.138 4.893 1.00 95.75 96 GLU A C 1
ATOM 762 O O . GLU A 1 96 ? 4.752 -9.258 4.719 1.00 95.75 96 GLU A O 1
ATOM 767 N N . LEU A 1 97 ? 2.888 -8.008 4.598 1.00 95.19 97 LEU A N 1
ATOM 768 C CA . LEU A 1 97 ? 3.532 -6.844 3.985 1.00 95.19 97 LEU A CA 1
ATOM 769 C C . LEU A 1 97 ? 4.555 -6.182 4.913 1.00 95.19 97 LEU A C 1
ATOM 771 O O . LEU A 1 97 ? 5.614 -5.764 4.451 1.00 95.19 97 LEU A O 1
ATOM 775 N N . TYR A 1 98 ? 4.281 -6.126 6.217 1.00 95.69 98 TYR A N 1
ATOM 776 C CA . TYR A 1 98 ? 5.232 -5.610 7.195 1.00 95.69 98 TYR A CA 1
ATOM 777 C C . TYR A 1 98 ? 6.484 -6.489 7.277 1.00 95.69 98 TYR A C 1
ATOM 779 O O . TYR A 1 98 ? 7.595 -5.965 7.214 1.00 95.69 98 TYR A O 1
ATOM 787 N N . ASN A 1 99 ? 6.315 -7.813 7.340 1.00 95.19 99 ASN A N 1
ATOM 788 C CA . ASN A 1 99 ? 7.432 -8.760 7.345 1.00 95.19 99 ASN A CA 1
ATOM 789 C C . ASN A 1 99 ? 8.274 -8.645 6.068 1.00 95.19 99 ASN A C 1
ATOM 791 O O . ASN A 1 99 ? 9.499 -8.659 6.133 1.00 95.19 99 ASN A O 1
ATOM 795 N N . PHE A 1 100 ? 7.629 -8.459 4.914 1.00 94.56 100 PHE A N 1
ATOM 796 C CA . PHE A 1 100 ? 8.339 -8.165 3.673 1.00 94.56 100 PHE A CA 1
ATOM 797 C C . PHE A 1 100 ? 9.103 -6.831 3.752 1.00 94.56 100 PHE A C 1
ATOM 799 O O . PHE A 1 100 ? 10.259 -6.762 3.344 1.00 94.56 100 PHE A O 1
ATOM 806 N N . SER A 1 101 ? 8.491 -5.782 4.318 1.00 93.12 101 SER A N 1
ATOM 807 C CA . SER A 1 101 ? 9.081 -4.435 4.392 1.00 93.12 101 SER A CA 1
ATOM 808 C C . SER A 1 101 ? 10.360 -4.345 5.228 1.00 93.12 101 SER A C 1
ATOM 810 O O . SER A 1 101 ? 11.182 -3.469 4.987 1.00 93.12 101 SER A O 1
ATOM 812 N N . ILE A 1 102 ? 10.540 -5.243 6.199 1.00 93.56 102 ILE A N 1
ATOM 813 C CA . ILE A 1 102 ? 11.761 -5.326 7.015 1.00 93.56 102 ILE A CA 1
ATOM 814 C C . ILE A 1 102 ? 12.817 -6.263 6.410 1.00 93.56 102 ILE A C 1
ATOM 816 O O . ILE A 1 102 ? 13.929 -6.336 6.923 1.00 93.56 102 ILE A O 1
ATOM 820 N N . GLY A 1 103 ? 12.475 -6.985 5.340 1.00 92.69 103 GLY A N 1
ATOM 821 C CA . GLY A 1 103 ? 13.391 -7.861 4.620 1.00 92.69 103 GLY A CA 1
ATOM 822 C C . GLY A 1 103 ? 14.394 -7.104 3.735 1.00 92.69 103 GLY A C 1
ATOM 823 O O . GLY A 1 103 ? 14.306 -5.882 3.575 1.00 92.69 103 GLY A O 1
ATOM 824 N N . PRO A 1 104 ? 15.333 -7.826 3.099 1.00 89.50 104 PRO A N 1
ATOM 825 C CA . PRO A 1 104 ? 16.403 -7.225 2.297 1.00 89.50 104 PRO A CA 1
ATOM 826 C C . PRO A 1 104 ? 15.876 -6.436 1.088 1.00 89.50 104 PRO A C 1
ATOM 828 O O . PRO A 1 104 ? 16.386 -5.365 0.778 1.00 89.50 104 PRO A O 1
ATOM 831 N N . GLU A 1 105 ? 14.809 -6.913 0.445 1.00 87.38 105 GLU A N 1
ATOM 832 C CA . GLU A 1 105 ? 14.204 -6.227 -0.703 1.00 87.38 105 GLU A CA 1
ATOM 833 C C . GLU A 1 105 ? 13.268 -5.088 -0.285 1.00 87.38 105 GLU A C 1
ATOM 835 O O . GLU A 1 105 ? 13.313 -4.004 -0.860 1.00 87.38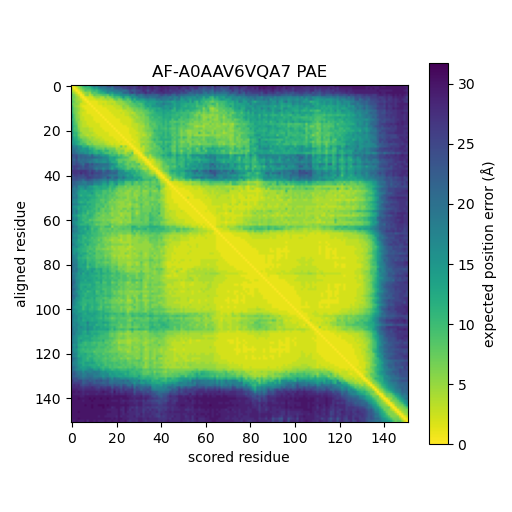 105 GLU A O 1
ATOM 840 N N . GLY A 1 106 ? 12.444 -5.299 0.745 1.00 85.00 106 GLY A N 1
ATOM 841 C CA . GLY A 1 106 ? 11.482 -4.297 1.207 1.00 85.00 106 GLY A CA 1
ATOM 842 C C . GLY A 1 106 ? 12.122 -3.104 1.917 1.00 85.00 106 GLY A C 1
ATOM 843 O O . GLY A 1 106 ? 11.608 -1.991 1.814 1.00 85.00 106 GLY A O 1
ATOM 844 N N . SER A 1 107 ? 13.269 -3.305 2.574 1.00 88.25 107 SER A N 1
ATOM 845 C CA . SER A 1 107 ? 13.984 -2.239 3.292 1.00 88.25 107 SER A CA 1
ATOM 846 C C . SER A 1 107 ? 14.553 -1.154 2.370 1.00 88.25 107 SER A C 1
ATOM 848 O O . SER A 1 107 ? 14.827 -0.047 2.834 1.00 88.25 107 SER A O 1
ATOM 850 N N . LYS A 1 108 ? 14.636 -1.425 1.057 1.00 88.88 108 LYS A N 1
ATOM 851 C CA . LYS A 1 108 ? 14.981 -0.442 0.018 1.00 88.88 108 LYS A CA 1
ATOM 852 C C . LYS A 1 108 ? 13.981 0.718 -0.057 1.00 88.88 108 LYS A C 1
ATOM 854 O O . LYS A 1 108 ? 14.341 1.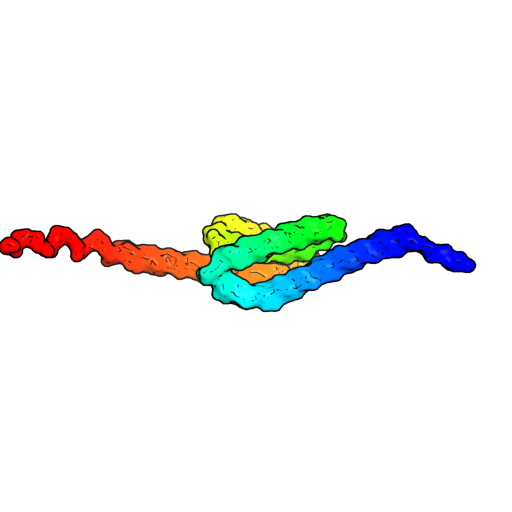793 -0.527 1.00 88.88 108 LYS A O 1
ATOM 859 N N . ASP A 1 109 ? 12.747 0.532 0.423 1.00 86.38 109 ASP A N 1
ATOM 860 C CA . ASP A 1 109 ? 11.763 1.605 0.574 1.00 86.38 109 ASP A CA 1
ATOM 861 C C . ASP A 1 109 ? 11.250 1.712 2.015 1.00 86.38 109 ASP A C 1
ATOM 863 O O . ASP A 1 109 ? 10.286 1.055 2.423 1.00 86.38 109 ASP A O 1
ATOM 867 N N . PHE A 1 110 ? 11.840 2.636 2.776 1.00 84.19 110 PHE A N 1
ATOM 868 C CA . PHE A 1 110 ? 11.422 2.931 4.148 1.00 84.19 110 PHE A CA 1
ATOM 869 C C . PHE A 1 110 ? 9.943 3.345 4.256 1.00 84.19 110 PHE A C 1
ATOM 871 O O . PHE A 1 110 ? 9.323 3.173 5.312 1.00 84.19 110 PHE A O 1
ATOM 878 N N . ARG A 1 111 ? 9.344 3.873 3.176 1.00 87.19 111 ARG A N 1
ATOM 879 C CA . ARG A 1 111 ? 7.937 4.291 3.167 1.00 87.19 111 ARG A CA 1
ATOM 880 C C . ARG A 1 111 ? 7.008 3.090 3.271 1.00 87.19 111 ARG A C 1
ATOM 882 O O . ARG A 1 111 ? 5.961 3.209 3.902 1.00 87.19 111 ARG A O 1
ATOM 889 N N . LEU A 1 112 ? 7.400 1.928 2.747 1.00 89.56 112 LEU A N 1
ATOM 890 C CA . LEU A 1 112 ? 6.582 0.714 2.772 1.00 89.56 112 LEU A CA 1
ATOM 891 C C . LEU A 1 112 ? 6.275 0.269 4.210 1.00 89.56 112 LEU A C 1
ATOM 893 O O . LEU A 1 112 ? 5.126 -0.029 4.552 1.00 89.56 112 LEU A O 1
ATOM 897 N N . LYS A 1 113 ? 7.292 0.314 5.077 1.00 91.56 113 LYS A N 1
ATOM 898 C CA . LYS A 1 113 ? 7.149 0.058 6.514 1.00 91.56 113 LYS A CA 1
ATOM 899 C C . LYS A 1 113 ? 6.178 1.049 7.158 1.00 91.56 113 LYS A C 1
ATOM 901 O O . LYS A 1 113 ? 5.273 0.640 7.886 1.00 91.56 113 LYS A O 1
ATOM 906 N N . ASN A 1 114 ? 6.330 2.341 6.867 1.00 90.25 114 ASN A N 1
ATOM 907 C CA . ASN A 1 114 ? 5.479 3.394 7.428 1.00 90.25 114 ASN A CA 1
ATOM 908 C C . ASN A 1 114 ? 4.017 3.248 6.991 1.00 90.25 114 ASN A C 1
ATOM 910 O O . ASN A 1 114 ? 3.114 3.388 7.814 1.00 90.25 114 ASN A O 1
ATOM 914 N N . MET A 1 115 ? 3.778 2.888 5.729 1.00 90.81 115 MET A N 1
ATOM 915 C CA . MET A 1 115 ? 2.437 2.608 5.219 1.00 90.81 115 MET A CA 1
ATOM 916 C C . MET A 1 115 ? 1.792 1.425 5.957 1.00 90.81 115 MET A C 1
ATOM 918 O O . MET A 1 115 ? 0.638 1.516 6.375 1.00 90.81 115 MET A O 1
ATOM 922 N N . CYS A 1 116 ? 2.537 0.340 6.198 1.00 92.44 116 CYS A N 1
ATOM 923 C CA . CYS A 1 116 ? 2.036 -0.796 6.981 1.00 92.44 116 CYS A CA 1
ATOM 924 C C . CYS A 1 116 ? 1.674 -0.388 8.419 1.00 92.44 116 CYS A C 1
ATOM 926 O O . CYS A 1 116 ? 0.614 -0.764 8.923 1.00 92.44 116 CYS A O 1
ATOM 928 N N . ILE A 1 117 ? 2.528 0.410 9.071 1.00 92.12 117 ILE A N 1
ATOM 929 C CA . ILE A 1 117 ? 2.286 0.925 10.428 1.00 92.12 117 ILE A CA 1
ATOM 930 C C . ILE A 1 117 ? 1.029 1.801 10.461 1.00 92.12 117 ILE A C 1
ATOM 932 O O . ILE A 1 117 ? 0.211 1.654 11.370 1.00 92.12 117 ILE A O 1
ATOM 936 N N . ALA A 1 118 ? 0.836 2.666 9.462 1.00 90.00 118 ALA A N 1
ATOM 937 C CA . ALA A 1 118 ? -0.343 3.521 9.364 1.00 90.00 118 ALA A CA 1
ATOM 938 C C . ALA A 1 118 ? -1.641 2.697 9.299 1.00 90.00 118 ALA A C 1
ATOM 940 O O . ALA A 1 118 ? -2.549 2.910 10.108 1.00 90.00 118 ALA A O 1
ATOM 941 N N . VAL A 1 119 ? -1.704 1.691 8.416 1.00 90.81 119 VAL A N 1
ATOM 942 C CA . VAL A 1 119 ? -2.878 0.804 8.308 1.00 90.81 119 VAL A CA 1
ATOM 943 C C . VAL A 1 119 ? -3.085 -0.002 9.595 1.00 90.81 119 VAL A C 1
ATOM 945 O O . VAL A 1 119 ? -4.216 -0.178 10.048 1.00 90.81 119 VAL A O 1
ATOM 948 N N . TRP A 1 120 ? -2.009 -0.462 10.237 1.00 93.12 120 TRP A N 1
ATOM 949 C CA . TRP A 1 120 ? -2.092 -1.200 11.498 1.00 93.12 120 TRP A CA 1
ATOM 950 C C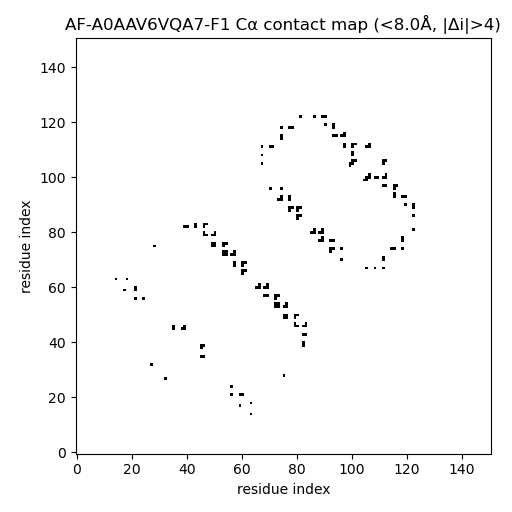 . TRP A 1 120 ? -2.642 -0.353 12.652 1.00 93.12 120 TRP A C 1
ATOM 952 O O . TRP A 1 120 ? -3.494 -0.815 13.416 1.00 93.12 120 TRP A O 1
ATOM 962 N N . ASN A 1 121 ? -2.185 0.894 12.771 1.00 91.50 121 ASN A N 1
ATOM 963 C CA . ASN A 1 121 ? -2.685 1.836 13.769 1.00 91.50 121 ASN A CA 1
ATOM 964 C C . ASN A 1 121 ? -4.164 2.142 13.535 1.00 91.50 121 ASN A C 1
ATOM 966 O O . ASN A 1 121 ? -4.951 2.120 14.483 1.00 91.50 121 ASN A O 1
ATOM 970 N N . ARG A 1 122 ? -4.565 2.317 12.272 1.00 88.44 122 ARG A N 1
ATOM 971 C CA . ARG A 1 122 ? -5.971 2.498 11.913 1.00 88.44 122 ARG A CA 1
ATOM 972 C C . ARG A 1 122 ? -6.822 1.282 12.276 1.00 88.44 122 ARG A C 1
ATOM 974 O O . ARG A 1 122 ? -7.879 1.434 12.878 1.00 88.44 122 ARG A O 1
ATOM 981 N N . LEU A 1 123 ? -6.343 0.071 11.989 1.00 90.94 123 LEU A N 1
ATOM 982 C CA . LEU A 1 123 ? -7.018 -1.170 12.374 1.00 90.94 123 LEU A CA 1
ATOM 983 C C . LEU A 1 123 ? -7.211 -1.265 13.894 1.00 90.94 123 LEU A C 1
ATOM 985 O O . LEU A 1 123 ? -8.296 -1.613 14.355 1.00 90.94 123 LEU A O 1
ATOM 989 N N . LYS A 1 124 ? -6.176 -0.945 14.681 1.00 91.69 124 LYS A N 1
ATOM 990 C CA . LYS A 1 124 ? -6.270 -0.916 16.149 1.00 91.69 124 LYS A CA 1
ATOM 991 C C . LYS A 1 124 ? -7.319 0.082 16.633 1.00 91.69 124 LYS A C 1
ATOM 993 O O . LYS A 1 124 ? -8.112 -0.270 17.504 1.00 91.69 124 LYS A O 1
ATOM 998 N N . TYR A 1 125 ? -7.320 1.285 16.063 1.00 88.56 125 TYR A N 1
ATOM 999 C CA . TYR A 1 125 ? -8.270 2.341 16.395 1.00 88.56 125 TYR A CA 1
ATOM 1000 C C . TYR A 1 125 ? -9.718 1.873 16.188 1.00 88.56 125 TYR A C 1
ATOM 1002 O O . TYR A 1 125 ? -10.475 1.807 17.157 1.00 88.56 125 TYR A O 1
ATOM 1010 N N . VAL A 1 126 ? -10.049 1.394 14.984 1.00 87.50 126 VAL A N 1
ATOM 1011 C CA . VAL A 1 126 ? -11.404 0.925 14.637 1.00 87.50 126 VAL A CA 1
ATOM 1012 C C . VAL A 1 126 ? -11.844 -0.253 15.517 1.00 87.50 126 VAL A C 1
ATOM 1014 O O . VAL A 1 126 ? -12.974 -0.310 15.999 1.00 87.50 126 VAL A O 1
ATOM 1017 N N . LEU A 1 127 ? -10.945 -1.204 15.798 1.00 88.38 127 LEU A N 1
ATOM 1018 C CA . LEU A 1 127 ? -11.256 -2.314 16.705 1.00 88.38 127 LEU A CA 1
ATOM 1019 C C . LEU A 1 127 ? -11.504 -1.847 18.146 1.00 88.38 127 LEU A C 1
ATOM 1021 O O . LEU A 1 127 ? -12.290 -2.475 18.856 1.00 88.38 127 LEU A O 1
ATOM 1025 N N . SER A 1 128 ? -10.837 -0.780 18.591 1.00 88.69 128 SER A N 1
ATOM 1026 C CA . SER A 1 128 ? -11.034 -0.213 19.926 1.00 88.69 128 SER A CA 1
ATOM 1027 C C . SER A 1 128 ? -12.372 0.524 20.052 1.00 88.69 128 SER A C 1
ATOM 1029 O O . SER A 1 128 ? -13.075 0.309 21.039 1.00 88.69 128 SER A O 1
ATOM 1031 N N . GLU A 1 129 ? -12.782 1.297 19.041 1.00 85.25 129 GLU A N 1
ATOM 1032 C CA . GLU A 1 129 ? -14.112 1.923 18.985 1.00 85.25 129 GLU A CA 1
ATOM 1033 C C . GLU A 1 129 ? -15.221 0.874 18.984 1.00 85.25 129 GLU A C 1
ATOM 1035 O O . GLU A 1 129 ? -16.128 0.925 19.814 1.00 85.25 129 GLU A O 1
ATOM 1040 N N . ASN A 1 130 ? -15.095 -0.153 18.139 1.00 81.62 130 ASN A N 1
ATOM 1041 C CA . ASN A 1 130 ? -16.072 -1.238 18.061 1.00 81.62 130 ASN A CA 1
ATOM 1042 C C . ASN A 1 130 ? -16.254 -1.976 19.400 1.00 81.62 130 ASN A C 1
ATOM 1044 O O . ASN A 1 130 ? -17.343 -2.469 19.695 1.00 81.62 130 ASN A O 1
ATOM 1048 N N . ARG A 1 131 ? -15.205 -2.065 20.231 1.00 80.62 131 ARG A N 1
ATOM 1049 C CA . ARG A 1 131 ? -15.307 -2.623 21.591 1.00 80.62 131 ARG A CA 1
ATOM 1050 C C . ARG A 1 131 ? -16.064 -1.688 22.536 1.00 80.62 131 ARG A C 1
ATOM 1052 O O . ARG A 1 131 ? -16.918 -2.174 23.272 1.00 80.62 131 ARG A O 1
ATOM 1059 N N . LYS A 1 132 ? -15.804 -0.375 22.478 1.00 76.06 132 LYS A N 1
ATOM 1060 C CA . LYS A 1 132 ? -16.505 0.641 23.287 1.00 76.06 132 LYS A CA 1
ATOM 1061 C C . LYS A 1 132 ? -18.004 0.699 22.966 1.00 76.06 132 LYS A C 1
ATOM 1063 O O . LYS A 1 132 ? -18.826 0.703 23.878 1.00 76.06 132 LYS A O 1
ATOM 1068 N N . CYS A 1 133 ? -18.385 0.660 21.688 1.00 68.12 133 CYS A N 1
ATOM 1069 C CA . CYS A 1 133 ? -19.798 0.627 21.290 1.00 68.12 133 CYS A CA 1
ATOM 1070 C C . CYS A 1 133 ? -20.511 -0.646 21.778 1.00 68.12 133 CYS A C 1
ATOM 1072 O O . CYS A 1 133 ? -21.663 -0.582 22.210 1.00 68.12 133 CYS A O 1
ATOM 1074 N N . LYS A 1 134 ? -19.826 -1.800 21.784 1.00 60.53 134 LYS A N 1
ATOM 1075 C CA . LYS A 1 134 ? -20.383 -3.059 22.310 1.00 60.53 134 LYS A CA 1
ATOM 1076 C C . LYS A 1 134 ? -20.585 -3.041 23.829 1.00 60.53 134 LYS A C 1
ATOM 1078 O O . LYS A 1 134 ? -21.608 -3.544 24.293 1.00 60.53 134 LYS A O 1
ATOM 1083 N N . SER A 1 135 ? -19.679 -2.427 24.597 1.00 57.66 135 SER A N 1
ATOM 1084 C CA . SER A 1 135 ? -19.860 -2.264 26.048 1.00 57.66 135 SER A CA 1
ATOM 1085 C C . SER A 1 135 ? -21.007 -1.308 26.396 1.00 57.66 135 SER A C 1
ATOM 1087 O O . SER A 1 135 ? -21.759 -1.588 27.323 1.00 57.66 135 SER A O 1
ATOM 1089 N N . SER A 1 136 ? -21.220 -0.242 25.613 1.00 51.62 136 SER A N 1
ATOM 1090 C CA . SER A 1 136 ? -22.337 0.698 25.827 1.00 51.62 136 SER A CA 1
ATOM 1091 C C . SER A 1 136 ? -23.705 0.146 25.400 1.00 51.62 136 SER A C 1
ATOM 1093 O O . SER A 1 136 ? -24.736 0.643 25.848 1.00 51.62 136 SER A O 1
ATOM 1095 N N . SER A 1 137 ? -23.732 -0.890 24.555 1.00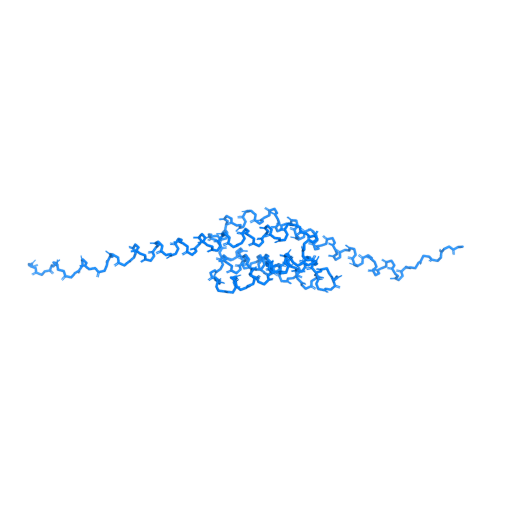 48.22 137 SER A N 1
ATOM 1096 C CA . SER A 1 137 ? -24.970 -1.522 24.065 1.00 48.22 137 SER A CA 1
ATOM 1097 C C . SER A 1 137 ? -25.462 -2.675 24.952 1.00 48.22 137 SER A C 1
ATOM 1099 O O . SER A 1 137 ? -26.623 -3.055 24.860 1.00 48.22 137 SER A O 1
ATOM 1101 N N . SER A 1 138 ? -24.616 -3.210 25.843 1.00 43.62 138 SER A N 1
ATOM 1102 C CA . SER A 1 138 ? -24.999 -4.287 26.779 1.00 43.62 138 SER A CA 1
ATOM 1103 C C . SER A 1 138 ? -25.661 -3.781 28.072 1.00 43.62 138 SER A C 1
ATOM 1105 O O . SER A 1 138 ? -26.099 -4.587 28.883 1.00 43.62 138 SER A O 1
ATOM 1107 N N . GLY A 1 139 ? -25.765 -2.460 28.270 1.00 39.59 139 GLY A N 1
ATOM 1108 C CA . GLY A 1 139 ? -26.381 -1.841 29.455 1.00 39.59 139 GLY A CA 1
ATOM 1109 C C . GLY A 1 139 ? -27.817 -1.332 29.271 1.00 39.59 139 GLY A C 1
ATOM 1110 O O . GLY A 1 139 ? -28.344 -0.701 30.179 1.00 39.59 139 GLY A O 1
ATOM 1111 N N . LYS A 1 140 ? -28.456 -1.549 28.110 1.00 38.06 140 LYS A N 1
ATOM 1112 C CA . LYS A 1 140 ? -29.807 -1.019 27.815 1.00 38.06 140 LYS A CA 1
ATOM 1113 C C . LYS A 1 140 ? -30.918 -2.072 27.706 1.00 38.06 140 LYS A C 1
ATOM 1115 O O . LYS A 1 140 ? -32.034 -1.719 27.347 1.00 38.06 140 LYS A O 1
ATOM 1120 N N . MET A 1 141 ? -30.664 -3.334 28.064 1.00 35.62 141 MET A N 1
ATOM 1121 C CA . MET A 1 141 ? -31.649 -4.421 27.928 1.00 35.62 141 MET A CA 1
ATOM 1122 C C . MET A 1 141 ? -32.171 -4.976 29.269 1.00 35.62 141 MET A C 1
ATOM 1124 O O . MET A 1 141 ? -32.332 -6.184 29.404 1.00 35.62 141 MET A O 1
ATOM 1128 N N . THR A 1 142 ? -32.442 -4.124 30.267 1.00 37.81 142 THR A N 1
ATOM 1129 C CA . THR A 1 142 ? -33.054 -4.570 31.545 1.00 37.81 142 THR A CA 1
ATOM 1130 C C . THR A 1 142 ? -34.067 -3.608 32.181 1.00 37.81 142 THR A C 1
ATOM 1132 O O . THR A 1 142 ? -34.469 -3.834 33.315 1.00 37.81 142 THR A O 1
ATOM 1135 N N . PHE A 1 143 ? -34.554 -2.572 31.485 1.00 36.22 143 PHE A N 1
ATOM 1136 C CA . PHE A 1 143 ? -35.452 -1.571 32.100 1.00 36.22 143 PHE A CA 1
ATOM 1137 C C . PHE A 1 143 ? -36.766 -1.288 31.350 1.00 36.22 143 PHE A C 1
ATOM 1139 O O . PHE A 1 143 ? -37.259 -0.166 31.399 1.00 36.22 143 PHE A O 1
ATOM 1146 N N . LEU A 1 144 ? -37.371 -2.273 30.671 1.00 35.88 144 LEU A N 1
ATOM 1147 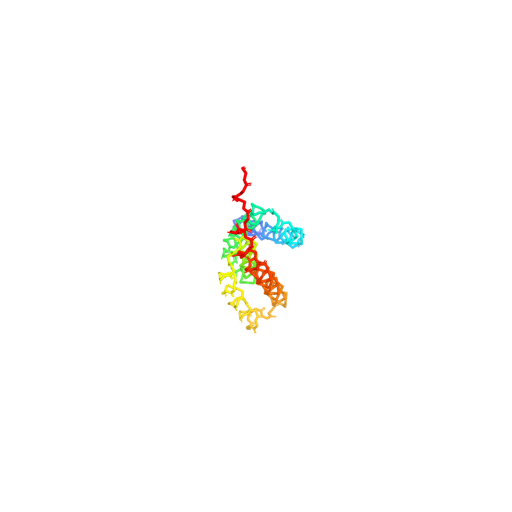C CA . LEU A 1 144 ? -38.652 -2.049 29.968 1.00 35.88 144 LEU A CA 1
ATOM 1148 C C . LEU A 1 144 ? -39.739 -3.131 30.131 1.00 35.88 144 LEU A C 1
ATOM 1150 O O . LEU A 1 144 ? -40.655 -3.183 29.319 1.00 35.88 144 LEU A O 1
ATOM 1154 N N . THR A 1 145 ? -39.730 -3.947 31.190 1.00 39.72 145 THR A N 1
ATOM 1155 C CA . THR A 1 145 ? -40.837 -4.903 31.451 1.00 39.72 145 THR A CA 1
ATOM 1156 C C . THR A 1 145 ? -41.595 -4.708 32.760 1.00 39.72 145 THR A C 1
ATOM 1158 O O . THR A 1 145 ? -42.364 -5.581 33.146 1.00 39.72 145 THR A O 1
ATOM 1161 N N . TYR A 1 146 ? -41.491 -3.555 33.422 1.00 36.47 146 TYR A N 1
ATOM 1162 C CA . TYR A 1 146 ? -42.344 -3.278 34.581 1.00 36.47 146 TYR A CA 1
ATOM 1163 C C . TYR A 1 146 ? -42.851 -1.843 34.564 1.00 36.47 146 TYR A C 1
ATOM 1165 O O . TYR A 1 146 ? -42.195 -0.943 35.078 1.00 36.47 146 TYR A O 1
ATOM 1173 N N . SER A 1 147 ? -44.002 -1.634 33.923 1.00 40.06 147 SER A N 1
ATOM 1174 C CA . SER A 1 147 ? -45.064 -0.696 34.330 1.00 40.06 147 SER A CA 1
ATOM 1175 C C . SER A 1 147 ? -45.907 -0.311 33.123 1.00 40.06 147 SER A C 1
ATOM 1177 O O . SER A 1 147 ? -45.505 0.549 32.342 1.00 40.06 147 SER A O 1
ATOM 1179 N N . ARG A 1 148 ? -47.086 -0.928 33.004 1.00 34.56 148 ARG A N 1
ATOM 1180 C CA . ARG A 1 148 ? -48.367 -0.268 32.683 1.00 34.56 148 ARG A CA 1
ATOM 1181 C C . ARG A 1 148 ? -49.434 -1.332 32.451 1.00 34.56 148 ARG A C 1
ATOM 1183 O O . ARG A 1 148 ? -49.632 -1.803 31.341 1.00 34.56 148 ARG A O 1
ATOM 1190 N N . ASN A 1 149 ? -50.090 -1.705 33.541 1.00 36.16 149 ASN A N 1
ATOM 1191 C CA . ASN A 1 149 ? -51.413 -2.312 33.516 1.00 36.16 149 ASN A CA 1
ATOM 1192 C C . ASN A 1 149 ? -52.150 -1.828 34.766 1.00 36.16 149 ASN A C 1
ATOM 1194 O O . ASN A 1 149 ? -52.244 -2.555 35.746 1.00 36.16 149 ASN A O 1
ATOM 1198 N N . ILE A 1 150 ? -52.556 -0.555 34.765 1.00 37.91 150 ILE A N 1
ATOM 1199 C CA . ILE A 1 150 ? -53.613 -0.038 35.639 1.00 37.91 150 ILE A CA 1
ATOM 1200 C C . ILE A 1 150 ? -54.359 1.055 34.855 1.00 37.91 150 ILE A C 1
ATOM 1202 O O . ILE A 1 150 ? -53.716 1.982 34.352 1.00 37.91 150 ILE A O 1
ATOM 1206 N N . TYR A 1 151 ? -55.687 0.893 34.850 1.00 41.25 151 TYR A N 1
ATOM 1207 C CA . TYR A 1 151 ? -56.789 1.670 34.259 1.00 41.25 151 TYR A CA 1
ATOM 1208 C C . TYR A 1 151 ? -57.113 1.382 32.794 1.00 41.25 151 TYR A C 1
ATOM 1210 O O . TYR A 1 151 ? -56.433 1.922 31.896 1.00 41.25 151 TYR A O 1
#

Organism: NCBI:txid931172

Foldseek 3Di:
DDDPPVVVVVVVVVLVVLVVVLVVLVVCCVVCVVVCLVCLLPDLVSLVVQLVSLVVSLVSCVVNVPPQSNLVSLLSNLLSCLSNPVLVVSVVSLVVQLVVCPDPVNVVDPVSNVSSVVSVVVSVVVVVVVVVVVVVVVPPPDPPDDDDDDD

Secondary structure (DSSP, 8-state):
-----HHHHHHHHHHHHHHHHHHHHHHHHHHHHHHHHHHTTT-HHHHHHHHHHHHHHHHHHHHHT-HHHHHHHHHHHHHHHHHTT-HHHHHHHHHHHHHHHTSTTGGG-HHHHHHHHHHHHHHHHHHHHHHHHHHHHTTSSSSSSS-----

Nearest PDB structures (foldseek):
  3ro2-assembly1_A  TM=5.901E-01  e=4.982E-02  Mus musculus
  3sf4-assembly3_C  TM=6.017E-01  e=1.755E-01  Homo sapiens
  4wnd-assembly1_A  TM=5.878E-01  e=3.124E-01  Homo sapiens
  8fbn-assembly1_E  TM=4.918E-01  e=1.430E+00  synthetic construct
  3q15-assembly1_A-2  TM=3.470E-01  e=4.303E+00  Bacillus subtilis